Protein AF-X1G181-F1 (afdb_monomer)

Secondary structure (DSSP, 8-state):
------HHHHHHHHHHHHTT-------SS--HHHHHHHHHHHT-S------SSHHHHHHHHHHHHHHHH-GGG--

Structure (mmCIF, N/CA/C/O backbone):
data_AF-X1G181-F1
#
_entry.id   AF-X1G181-F1
#
loop_
_atom_site.group_PDB
_atom_site.id
_atom_site.type_symbol
_atom_site.label_atom_id
_atom_site.label_alt_id
_atom_site.label_comp_id
_atom_site.label_asym_id
_atom_site.label_entity_id
_atom_site.label_seq_id
_atom_site.pdbx_PDB_ins_code
_atom_site.Cartn_x
_atom_site.Cartn_y
_atom_site.Cartn_z
_atom_site.occupancy
_atom_site.B_iso_or_equiv
_atom_site.auth_seq_id
_atom_site.auth_comp_id
_atom_site.auth_asym_id
_atom_site.auth_atom_id
_atom_site.pdbx_PDB_model_num
ATOM 1 N N . GLN A 1 1 ? 7.134 -5.800 -8.173 1.00 69.50 1 GLN A N 1
ATOM 2 C CA . GLN A 1 1 ? 8.187 -6.825 -8.039 1.00 69.50 1 GLN A CA 1
ATOM 3 C C . GLN A 1 1 ? 9.510 -6.288 -8.581 1.00 69.50 1 GLN A C 1
ATOM 5 O O . GLN A 1 1 ? 9.477 -5.388 -9.412 1.00 69.50 1 GLN A O 1
ATOM 10 N N . GLY A 1 2 ? 10.651 -6.777 -8.092 1.00 73.00 2 GLY A N 1
ATOM 11 C CA . GLY A 1 2 ? 12.000 -6.324 -8.462 1.00 73.00 2 GLY A CA 1
ATOM 12 C C . GLY A 1 2 ? 12.542 -5.137 -7.658 1.00 73.00 2 GLY A C 1
ATOM 13 O O . GLY A 1 2 ? 13.583 -4.590 -8.016 1.00 73.00 2 GLY A O 1
ATOM 14 N N . ASP A 1 3 ? 11.858 -4.737 -6.583 1.00 75.12 3 ASP A N 1
ATOM 15 C CA . ASP A 1 3 ? 12.297 -3.673 -5.677 1.00 75.12 3 ASP A CA 1
ATOM 16 C C . ASP A 1 3 ? 12.476 -4.239 -4.267 1.00 75.12 3 ASP A C 1
ATOM 18 O O . ASP A 1 3 ? 11.506 -4.651 -3.626 1.00 75.12 3 ASP A O 1
ATOM 22 N N . LEU A 1 4 ? 13.730 -4.301 -3.818 1.00 82.75 4 LEU A N 1
ATOM 23 C CA . LEU A 1 4 ? 14.121 -4.860 -2.520 1.00 82.75 4 LEU A CA 1
ATOM 24 C C . LEU A 1 4 ? 14.395 -3.770 -1.476 1.00 82.75 4 LEU A C 1
ATOM 26 O O . LEU A 1 4 ? 14.821 -4.076 -0.365 1.00 82.75 4 LEU A O 1
ATOM 30 N N . HIS A 1 5 ? 14.183 -2.498 -1.824 1.00 87.69 5 HIS A N 1
ATOM 31 C CA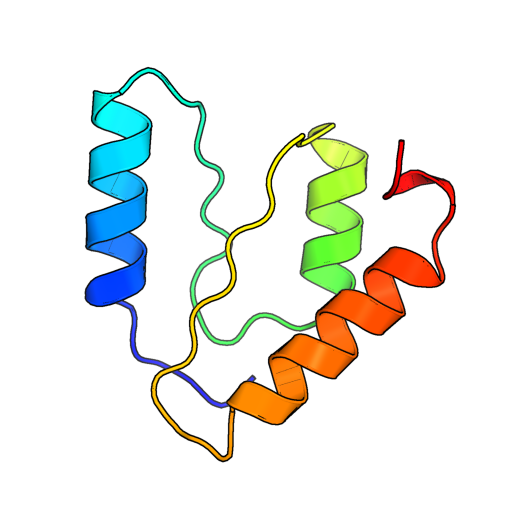 . HIS A 1 5 ? 14.447 -1.385 -0.923 1.00 87.69 5 HIS A CA 1
ATOM 32 C C . HIS A 1 5 ? 13.279 -1.215 0.050 1.00 87.69 5 HIS A C 1
ATOM 34 O O . HIS A 1 5 ? 12.151 -0.929 -0.345 1.00 87.69 5 HIS A O 1
ATOM 40 N N . ASP A 1 6 ? 13.552 -1.355 1.344 1.00 89.81 6 ASP A N 1
ATOM 41 C CA . ASP A 1 6 ? 12.526 -1.356 2.387 1.00 89.81 6 ASP A CA 1
ATOM 42 C C . ASP A 1 6 ? 12.699 -0.250 3.435 1.00 89.81 6 ASP A C 1
ATOM 44 O O . ASP A 1 6 ? 11.750 0.045 4.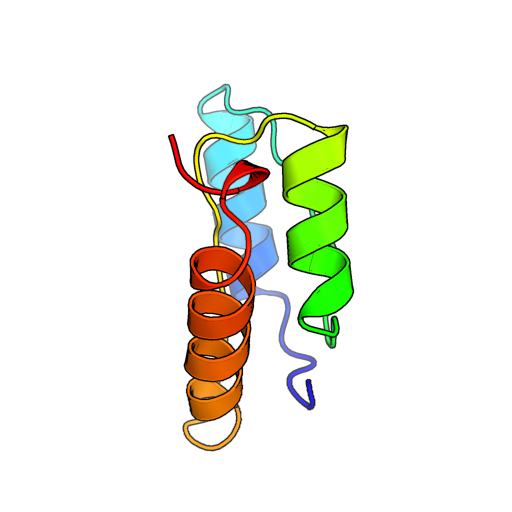155 1.00 89.81 6 ASP A O 1
ATOM 48 N N . ILE A 1 7 ? 13.861 0.408 3.506 1.00 92.56 7 ILE A N 1
ATOM 49 C CA . ILE A 1 7 ? 14.170 1.412 4.539 1.00 92.56 7 ILE A CA 1
ATOM 50 C C . ILE A 1 7 ? 13.117 2.530 4.569 1.00 92.56 7 ILE A C 1
ATOM 52 O O . ILE A 1 7 ? 12.566 2.839 5.626 1.00 92.56 7 ILE A O 1
ATOM 56 N N . GLY A 1 8 ? 12.803 3.115 3.407 1.00 91.88 8 GLY A N 1
ATOM 57 C CA . GLY A 1 8 ? 11.815 4.194 3.302 1.00 91.88 8 GLY A CA 1
ATOM 58 C C . GLY A 1 8 ? 10.402 3.734 3.673 1.00 91.88 8 GLY A C 1
ATOM 59 O O . GLY A 1 8 ? 9.723 4.391 4.462 1.00 91.88 8 GLY A O 1
ATOM 60 N N . LYS A 1 9 ? 9.990 2.561 3.171 1.00 91.94 9 LYS A N 1
ATOM 61 C CA . LYS A 1 9 ? 8.719 1.902 3.515 1.00 91.94 9 LYS A CA 1
ATOM 62 C C . LYS A 1 9 ? 8.596 1.680 5.021 1.00 91.94 9 LYS A C 1
ATOM 64 O O . LYS A 1 9 ? 7.582 2.037 5.614 1.00 91.94 9 LYS A O 1
ATOM 69 N N . ASN A 1 10 ? 9.628 1.115 5.640 1.00 93.94 10 ASN A N 1
ATOM 70 C CA . ASN A 1 10 ? 9.628 0.761 7.054 1.00 93.94 10 ASN A CA 1
ATOM 71 C C . ASN A 1 10 ? 9.582 2.017 7.930 1.00 93.94 10 ASN A C 1
ATOM 73 O O . ASN A 1 10 ? 8.841 2.039 8.910 1.00 93.94 10 ASN A O 1
ATOM 77 N N . LEU A 1 11 ? 10.301 3.083 7.558 1.00 95.69 11 LEU A N 1
ATOM 78 C CA . LEU A 1 11 ? 10.233 4.370 8.251 1.00 95.69 11 LEU A CA 1
ATOM 79 C C . LEU A 1 11 ? 8.811 4.943 8.234 1.00 95.69 11 LEU A C 1
ATOM 81 O O . LEU A 1 11 ? 8.261 5.240 9.293 1.00 95.69 11 LEU A O 1
ATOM 85 N N . VAL A 1 12 ? 8.190 5.038 7.056 1.00 95.12 12 VAL A N 1
ATOM 86 C CA . VAL A 1 12 ? 6.809 5.532 6.931 1.00 95.12 12 VAL A CA 1
ATOM 87 C C . VAL A 1 12 ? 5.834 4.625 7.688 1.00 95.12 12 VAL A C 1
ATOM 89 O O . VAL A 1 12 ? 4.967 5.118 8.407 1.00 95.12 12 VAL A O 1
ATOM 92 N N . GLY A 1 13 ? 6.009 3.304 7.608 1.00 95.88 13 GLY A N 1
ATOM 93 C CA . GLY A 1 13 ? 5.218 2.335 8.365 1.00 95.88 13 GLY A CA 1
ATOM 94 C C . GLY A 1 13 ? 5.327 2.531 9.880 1.00 95.88 13 GLY A C 1
ATOM 95 O O . GLY A 1 13 ? 4.313 2.494 10.576 1.00 95.88 13 GLY A O 1
ATOM 96 N N . MET A 1 14 ? 6.527 2.798 10.404 1.00 96.12 14 MET A N 1
ATOM 97 C CA . MET A 1 14 ? 6.734 3.129 11.818 1.00 96.12 14 MET A CA 1
ATOM 98 C C . MET A 1 14 ? 6.071 4.456 12.200 1.00 96.12 14 MET A C 1
ATOM 100 O O . MET A 1 14 ? 5.442 4.528 13.254 1.00 96.12 14 MET A O 1
ATOM 104 N N . MET A 1 15 ? 6.156 5.482 11.348 1.00 97.00 15 MET A N 1
ATOM 105 C CA . MET A 1 15 ? 5.503 6.775 11.591 1.00 97.00 15 MET A CA 1
ATOM 106 C C . MET A 1 15 ? 3.977 6.638 11.647 1.00 97.00 15 MET A C 1
ATOM 108 O O . MET A 1 15 ? 3.350 7.177 12.556 1.00 97.00 15 MET A O 1
ATOM 112 N N . LEU A 1 16 ? 3.382 5.869 10.732 1.00 96.12 16 LEU A N 1
ATOM 113 C CA . LEU A 1 16 ? 1.945 5.583 10.731 1.00 96.12 16 LEU A CA 1
ATOM 114 C C . LEU A 1 16 ? 1.520 4.817 11.991 1.00 96.12 16 LEU A C 1
ATOM 116 O O . LEU A 1 16 ? 0.554 5.209 12.643 1.00 96.12 16 LEU A O 1
ATOM 120 N N . LYS A 1 17 ? 2.275 3.783 12.390 1.00 95.81 17 LYS A N 1
ATOM 121 C CA . LYS A 1 17 ? 2.028 3.066 13.655 1.00 95.81 17 LYS A CA 1
ATOM 122 C C . LYS A 1 17 ? 2.115 4.003 14.864 1.00 95.81 17 LYS A C 1
ATOM 124 O O . LYS A 1 17 ? 1.243 3.962 15.726 1.00 95.81 17 LYS A O 1
ATOM 129 N N . GLY A 1 18 ? 3.118 4.882 14.907 1.00 96.50 18 GLY A N 1
ATOM 130 C CA . GLY A 1 18 ? 3.267 5.899 15.955 1.00 96.50 18 GLY A CA 1
ATOM 131 C C . GLY A 1 18 ? 2.126 6.922 15.981 1.00 96.50 18 GLY A C 1
ATOM 132 O O . GLY A 1 18 ? 1.765 7.411 17.047 1.00 96.50 18 GLY A O 1
ATOM 133 N N . GLY A 1 19 ? 1.513 7.195 14.827 1.00 96.56 19 GLY A N 1
ATOM 134 C CA . GLY A 1 19 ? 0.308 8.017 14.689 1.00 96.56 19 GLY A CA 1
ATOM 135 C C . GLY A 1 19 ? -1.004 7.305 15.040 1.00 96.56 19 GLY A C 1
ATOM 136 O O . GLY A 1 19 ? -2.065 7.895 14.861 1.00 96.56 19 GLY A O 1
ATOM 137 N N . GLY A 1 20 ? -0.959 6.053 15.510 1.00 95.44 20 GLY A N 1
ATOM 138 C CA . GLY A 1 20 ? -2.141 5.279 15.903 1.00 95.44 20 GLY A CA 1
ATOM 139 C C . GLY A 1 20 ? -2.810 4.494 14.770 1.00 95.44 20 GLY A C 1
ATOM 140 O O . GLY A 1 20 ? -3.878 3.923 14.981 1.00 95.44 20 GLY A O 1
ATOM 141 N N . PHE A 1 21 ? -2.206 4.429 13.579 1.00 95.31 21 PHE A N 1
ATOM 142 C CA . PHE A 1 21 ? -2.720 3.600 12.489 1.00 95.31 21 PHE A CA 1
ATOM 143 C C . PHE A 1 21 ? -2.337 2.130 12.688 1.00 95.31 21 PHE A C 1
ATOM 145 O O . PHE A 1 21 ? -1.194 1.801 13.016 1.00 95.31 21 PHE A O 1
ATOM 152 N N . GLN A 1 22 ? -3.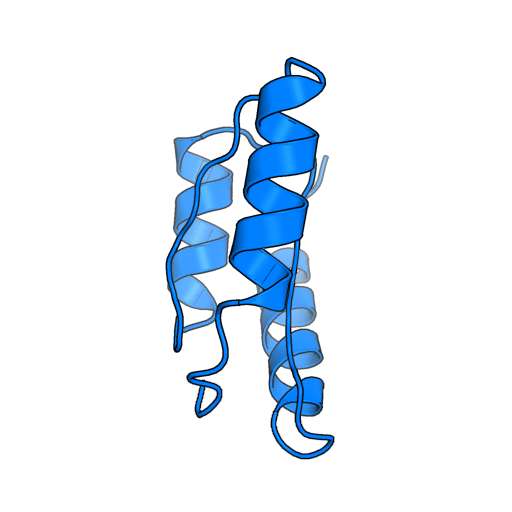268 1.222 12.393 1.00 94.19 22 GLN A N 1
ATOM 153 C CA . GLN A 1 22 ? -2.939 -0.187 12.211 1.00 94.19 22 GLN A CA 1
ATOM 154 C C . GLN A 1 22 ? -2.318 -0.372 10.823 1.00 94.19 22 GLN A C 1
ATOM 156 O O . GLN A 1 22 ? -2.973 -0.159 9.805 1.00 94.19 22 GLN A O 1
ATOM 161 N N . VAL A 1 23 ? -1.044 -0.758 10.784 1.00 94.75 23 VAL A N 1
ATOM 162 C CA . VAL A 1 23 ? -0.297 -0.944 9.533 1.00 94.75 23 VAL A CA 1
ATOM 163 C C . VAL A 1 23 ? -0.017 -2.422 9.317 1.00 94.75 23 VAL A C 1
ATOM 165 O O . VAL A 1 23 ? 0.651 -3.056 10.139 1.00 94.75 23 VAL A O 1
ATOM 168 N N . ILE A 1 24 ? -0.485 -2.932 8.181 1.00 94.12 24 ILE A N 1
ATOM 169 C CA . ILE A 1 24 ? -0.194 -4.273 7.678 1.00 94.12 24 ILE A CA 1
ATOM 170 C C . ILE A 1 24 ? 0.927 -4.128 6.651 1.00 94.12 24 ILE A C 1
ATOM 172 O O . ILE A 1 24 ? 0.728 -3.544 5.589 1.00 94.12 24 ILE A O 1
ATOM 176 N N . ASP A 1 25 ? 2.120 -4.610 6.995 1.00 93.81 25 ASP A N 1
ATOM 177 C CA . ASP A 1 25 ? 3.267 -4.606 6.087 1.00 93.81 25 ASP A CA 1
ATOM 178 C C . ASP A 1 25 ? 3.313 -5.938 5.338 1.00 93.81 25 ASP A C 1
ATOM 180 O O . ASP A 1 25 ? 3.475 -6.991 5.953 1.00 93.81 25 ASP A O 1
ATOM 184 N N . LEU A 1 26 ? 3.150 -5.884 4.016 1.00 92.12 26 LEU A N 1
ATOM 185 C CA . LEU A 1 26 ? 3.216 -7.065 3.155 1.00 92.12 26 LEU A CA 1
ATOM 186 C C . LEU A 1 26 ? 4.660 -7.468 2.824 1.00 92.12 26 LEU A C 1
ATOM 188 O O . LEU A 1 26 ? 4.867 -8.553 2.295 1.00 92.12 26 LEU A O 1
ATOM 192 N N . GLY A 1 27 ? 5.651 -6.632 3.151 1.00 90.88 27 GLY A N 1
ATOM 193 C CA . GLY A 1 27 ? 7.061 -6.863 2.857 1.00 90.88 27 GLY A CA 1
ATOM 194 C C . GLY A 1 27 ? 7.529 -6.164 1.580 1.00 90.88 27 GLY A C 1
ATOM 195 O O . GLY A 1 27 ? 7.039 -5.095 1.215 1.00 90.88 27 GLY A O 1
ATOM 196 N N . VAL A 1 28 ? 8.533 -6.751 0.930 1.00 90.00 28 VAL A N 1
ATOM 197 C CA . VAL A 1 28 ? 9.091 -6.296 -0.353 1.00 90.00 28 VAL A CA 1
ATOM 198 C C . VAL A 1 28 ? 8.867 -7.345 -1.431 1.00 90.00 28 VAL A C 1
ATOM 200 O O . VAL A 1 28 ? 8.639 -8.510 -1.124 1.00 90.00 28 VAL A O 1
ATOM 203 N N . ASP A 1 29 ? 8.941 -6.920 -2.691 1.00 87.31 29 ASP A N 1
ATOM 204 C CA . ASP A 1 29 ? 8.795 -7.800 -3.855 1.00 87.31 29 ASP A CA 1
ATOM 205 C C . ASP A 1 29 ? 7.467 -8.588 -3.924 1.00 87.31 29 ASP A C 1
ATOM 207 O O . ASP A 1 29 ? 7.405 -9.756 -4.300 1.00 87.31 29 ASP A O 1
ATOM 211 N N . ILE A 1 30 ? 6.368 -7.923 -3.566 1.00 88.75 30 ILE A N 1
ATOM 212 C CA . ILE A 1 30 ? 5.040 -8.539 -3.469 1.00 88.75 30 ILE A CA 1
ATOM 213 C C . ILE A 1 30 ? 4.284 -8.451 -4.810 1.00 88.75 30 ILE A C 1
ATOM 215 O O . ILE A 1 30 ? 4.287 -7.382 -5.433 1.00 88.75 30 ILE A O 1
ATOM 219 N N . PRO A 1 31 ? 3.640 -9.542 -5.279 1.00 90.12 31 PRO A N 1
ATOM 220 C CA . PRO A 1 31 ? 2.810 -9.526 -6.486 1.00 90.12 31 PRO A CA 1
ATOM 221 C C . PRO A 1 31 ? 1.468 -8.816 -6.248 1.00 90.12 31 PRO A C 1
ATOM 223 O O . PRO A 1 31 ? 0.968 -8.781 -5.123 1.00 90.12 31 PRO A O 1
ATOM 226 N N . ALA A 1 32 ? 0.849 -8.296 -7.313 1.00 90.62 32 ALA A N 1
ATOM 227 C CA . ALA A 1 32 ? -0.405 -7.537 -7.230 1.00 90.62 32 ALA A CA 1
ATOM 228 C C . ALA A 1 32 ? -1.547 -8.311 -6.542 1.00 90.62 32 ALA A C 1
ATOM 230 O O . ALA A 1 32 ? -2.236 -7.756 -5.687 1.00 90.62 32 ALA A O 1
ATOM 231 N N . ASP A 1 33 ? -1.675 -9.612 -6.811 1.00 91.06 33 ASP A N 1
ATOM 232 C CA . ASP A 1 33 ? -2.720 -10.464 -6.224 1.00 91.06 33 ASP A CA 1
ATOM 233 C C . ASP A 1 33 ? -2.679 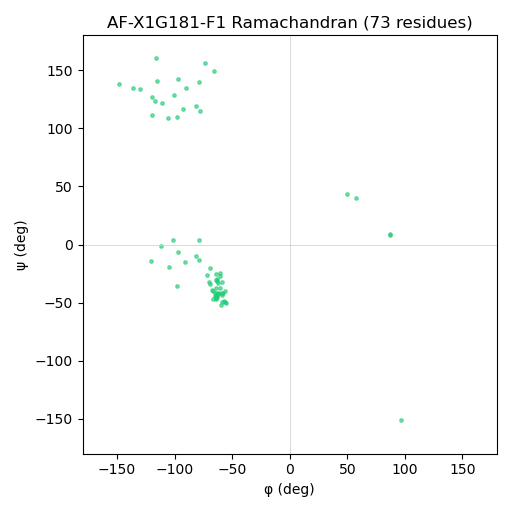-10.499 -4.691 1.00 91.06 33 A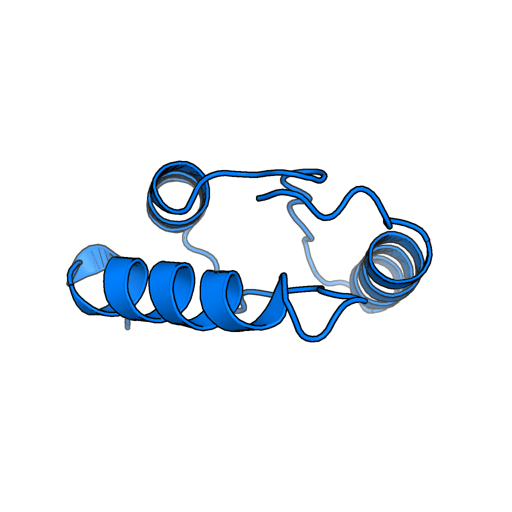SP A C 1
ATOM 235 O O . ASP A 1 33 ? -3.713 -10.593 -4.028 1.00 91.06 33 ASP A O 1
ATOM 239 N N . LYS A 1 34 ? -1.484 -10.383 -4.098 1.00 91.56 34 LYS A N 1
ATOM 240 C CA . LYS A 1 34 ? -1.330 -10.344 -2.639 1.00 91.56 34 LYS A CA 1
ATOM 241 C C . LYS A 1 34 ? -1.855 -9.046 -2.036 1.00 91.56 34 LYS A C 1
ATOM 243 O O . LYS A 1 34 ? -2.379 -9.083 -0.926 1.00 91.56 34 LYS A O 1
ATOM 248 N N . PHE A 1 35 ? -1.766 -7.929 -2.757 1.00 91.50 35 PHE A N 1
ATOM 249 C CA . PHE A 1 35 ? -2.390 -6.677 -2.327 1.00 91.50 35 PHE A CA 1
ATOM 250 C C . PHE A 1 35 ? -3.912 -6.799 -2.340 1.00 91.50 35 PHE A C 1
ATOM 252 O O . PHE A 1 35 ? -4.550 -6.461 -1.348 1.00 91.50 35 PHE A O 1
ATOM 259 N N . VAL A 1 36 ? -4.484 -7.346 -3.417 1.00 91.06 36 VAL A N 1
ATOM 260 C CA . VAL A 1 36 ? -5.933 -7.575 -3.541 1.00 91.06 36 VAL A CA 1
ATOM 261 C C . VAL A 1 36 ? -6.442 -8.458 -2.395 1.00 91.06 36 VAL A C 1
ATOM 263 O O . VAL A 1 36 ? -7.392 -8.087 -1.707 1.00 91.06 36 VAL A O 1
ATOM 266 N N . GLN A 1 37 ? -5.768 -9.581 -2.120 1.00 91.75 37 GLN A N 1
ATOM 267 C CA . GLN A 1 37 ? -6.108 -10.463 -0.994 1.00 91.75 37 GLN A CA 1
ATOM 268 C C . GLN A 1 37 ? -6.040 -9.736 0.352 1.00 91.75 37 GLN A C 1
ATOM 270 O O . GLN A 1 37 ? -6.998 -9.779 1.123 1.00 91.75 37 GLN A O 1
ATOM 275 N N . ALA A 1 38 ? -4.946 -9.017 0.618 1.00 91.81 38 ALA A N 1
ATOM 276 C CA . ALA A 1 38 ? -4.771 -8.303 1.877 1.00 91.81 38 ALA A CA 1
ATOM 277 C C . ALA A 1 38 ? -5.860 -7.245 2.105 1.00 91.81 38 ALA A C 1
ATOM 279 O O . ALA A 1 38 ? -6.323 -7.080 3.236 1.00 91.81 38 ALA A O 1
ATOM 280 N N . VAL A 1 39 ? -6.293 -6.556 1.044 1.00 91.75 39 VAL A N 1
ATOM 281 C CA . VAL A 1 39 ? -7.380 -5.573 1.113 1.00 91.75 39 VAL A CA 1
ATOM 282 C C . VAL A 1 39 ? -8.697 -6.242 1.494 1.00 91.75 39 VAL A C 1
ATOM 284 O O . VAL A 1 39 ? -9.357 -5.773 2.422 1.00 91.75 39 VAL A O 1
ATOM 287 N N . LYS A 1 40 ? -9.039 -7.362 0.844 1.00 89.25 40 LYS A N 1
ATOM 288 C CA . LYS A 1 40 ? -10.273 -8.114 1.117 1.00 89.25 40 LYS A CA 1
ATOM 289 C C . LYS A 1 40 ? -10.312 -8.697 2.527 1.00 89.25 40 LYS A C 1
ATOM 291 O O . LYS A 1 40 ? -11.322 -8.586 3.212 1.00 89.25 40 LYS A O 1
ATOM 296 N N . GLU A 1 41 ? -9.213 -9.298 2.974 1.00 91.50 41 GLU A N 1
ATOM 297 C CA . GLU A 1 41 ? -9.142 -9.959 4.282 1.00 91.50 41 GLU A CA 1
ATOM 298 C C . GLU A 1 41 ? -9.184 -8.964 5.448 1.00 91.50 41 GLU A C 1
ATOM 300 O O . GLU A 1 41 ? -9.749 -9.263 6.498 1.00 91.50 41 GLU A O 1
ATOM 305 N N . ASN A 1 42 ? -8.599 -7.775 5.271 1.00 89.38 42 ASN A N 1
ATOM 306 C CA . ASN A 1 42 ? -8.366 -6.844 6.376 1.00 89.38 42 ASN A CA 1
ATOM 307 C C . ASN A 1 42 ? -9.213 -5.564 6.309 1.00 89.38 42 ASN A C 1
ATOM 309 O O . ASN A 1 42 ? -9.103 -4.729 7.206 1.00 89.38 42 ASN A O 1
ATOM 313 N N . ASN A 1 43 ? -10.052 -5.391 5.279 1.00 86.12 43 ASN A N 1
ATOM 314 C CA . ASN A 1 43 ? -10.902 -4.206 5.083 1.00 86.12 43 ASN A CA 1
ATOM 315 C C . ASN A 1 43 ? -10.131 -2.876 5.211 1.00 86.12 43 ASN A C 1
ATOM 317 O O . ASN A 1 43 ? -10.580 -1.918 5.855 1.00 86.12 43 ASN A O 1
ATOM 321 N N . VAL A 1 44 ? -8.937 -2.821 4.617 1.00 87.81 44 VAL A N 1
ATOM 322 C CA . VAL A 1 44 ? -8.053 -1.653 4.723 1.00 87.81 44 VAL A CA 1
ATOM 323 C C . VAL A 1 44 ? -8.668 -0.425 4.047 1.00 87.81 44 VAL A C 1
ATOM 325 O O . VAL A 1 44 ? -9.414 -0.530 3.078 1.00 87.81 44 VAL A O 1
ATOM 328 N N . LYS A 1 45 ? -8.347 0.768 4.559 1.00 88.06 45 LYS A N 1
ATOM 329 C CA . LYS A 1 45 ? -8.828 2.052 4.007 1.00 88.06 45 LYS A CA 1
ATOM 330 C C . LYS A 1 45 ? -7.770 2.820 3.224 1.00 88.06 45 LYS A C 1
ATOM 332 O O . LYS A 1 45 ? -8.101 3.724 2.467 1.00 88.06 45 LYS A O 1
ATOM 337 N N . ILE A 1 46 ? -6.500 2.490 3.440 1.00 90.62 46 ILE A N 1
ATOM 338 C CA . ILE A 1 46 ? -5.351 3.162 2.838 1.00 90.62 46 ILE A CA 1
ATOM 339 C C . ILE A 1 46 ? -4.383 2.079 2.375 1.00 90.62 46 ILE A C 1
ATOM 341 O O . ILE A 1 46 ? -4.098 1.145 3.124 1.00 90.62 46 ILE A O 1
ATOM 345 N N . ILE A 1 47 ? -3.867 2.227 1.157 1.00 91.38 47 ILE A N 1
ATOM 346 C CA . ILE A 1 47 ? -2.841 1.354 0.584 1.00 91.38 47 ILE A CA 1
ATOM 347 C C . ILE A 1 47 ? -1.604 2.209 0.323 1.00 91.38 47 ILE A C 1
ATOM 349 O O . ILE A 1 47 ? -1.675 3.222 -0.371 1.00 91.38 47 ILE A O 1
ATOM 353 N N . GLY A 1 48 ? -0.473 1.808 0.901 1.00 92.12 48 GLY A N 1
ATOM 354 C CA . GLY A 1 48 ? 0.826 2.429 0.660 1.00 92.12 48 GLY A CA 1
ATOM 355 C C . GLY A 1 48 ? 1.640 1.60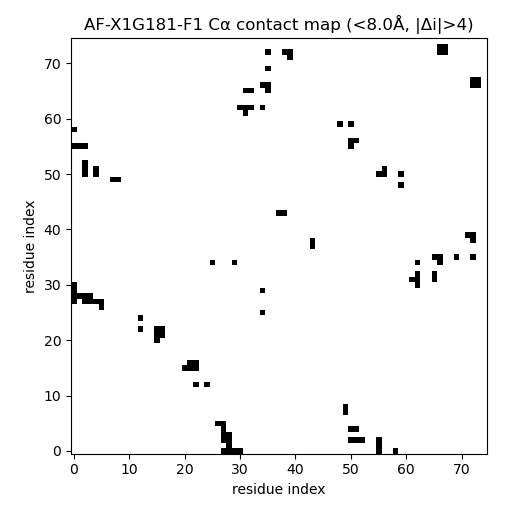1 -0.328 1.00 92.12 48 GLY A C 1
ATOM 356 O O . GLY A 1 48 ? 1.818 0.403 -0.122 1.00 92.12 48 GLY A O 1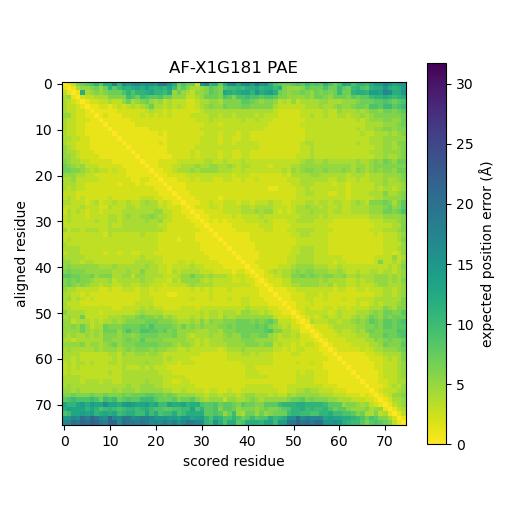
ATOM 357 N N . LEU A 1 49 ? 2.155 2.242 -1.377 1.00 92.12 49 LEU A N 1
ATOM 358 C CA . LEU A 1 49 ? 3.078 1.634 -2.335 1.00 92.12 49 LEU A CA 1
ATOM 359 C C . LEU A 1 49 ? 4.434 2.339 -2.249 1.00 92.12 49 LEU A C 1
ATOM 361 O O . LEU A 1 49 ? 4.497 3.560 -2.117 1.00 92.12 49 LEU A O 1
ATOM 365 N N . SER A 1 50 ? 5.518 1.571 -2.342 1.00 90.62 50 SER A N 1
ATOM 366 C CA . SER A 1 50 ? 6.889 2.085 -2.336 1.00 90.62 50 SER A CA 1
ATOM 367 C C . SER A 1 50 ? 7.667 1.498 -3.510 1.00 90.62 50 SER A C 1
ATOM 369 O O . SER A 1 50 ? 7.571 0.303 -3.777 1.00 90.62 50 SER A O 1
ATOM 371 N N . ALA A 1 51 ? 8.394 2.356 -4.223 1.00 89.56 51 ALA A N 1
ATOM 372 C CA . ALA A 1 51 ? 9.332 1.996 -5.278 1.00 89.56 51 ALA A CA 1
ATOM 373 C C . ALA A 1 51 ? 10.458 3.033 -5.284 1.00 89.56 51 ALA A C 1
ATOM 375 O O . ALA A 1 51 ? 10.191 4.229 -5.142 1.00 89.56 51 ALA A O 1
ATOM 376 N N . LEU A 1 52 ? 11.699 2.577 -5.442 1.00 88.00 52 LEU A N 1
ATOM 377 C CA . LEU A 1 52 ? 12.875 3.439 -5.548 1.00 88.00 52 LEU A CA 1
ATOM 378 C C . LEU A 1 52 ? 13.286 3.670 -7.008 1.00 88.00 52 LEU A C 1
ATOM 380 O O . LEU A 1 52 ? 13.747 4.756 -7.355 1.00 88.00 52 LEU A O 1
ATOM 384 N N . LEU A 1 53 ? 13.139 2.657 -7.865 1.00 87.62 53 LEU A N 1
ATOM 385 C CA . LEU A 1 53 ? 13.606 2.698 -9.250 1.00 87.62 53 LEU A CA 1
ATOM 386 C C . LEU A 1 53 ? 12.474 3.084 -10.208 1.00 87.62 53 LEU A C 1
ATOM 388 O O . LEU A 1 53 ? 11.351 2.601 -10.100 1.00 87.62 53 LEU A O 1
ATOM 392 N N . SER A 1 54 ? 12.776 3.877 -11.239 1.00 85.00 54 SER A N 1
ATOM 393 C CA . SER A 1 54 ? 11.786 4.215 -12.277 1.00 85.00 54 SER A CA 1
ATOM 394 C C . SER A 1 54 ? 11.257 2.980 -13.017 1.00 85.00 54 SER A C 1
ATOM 396 O O . SER A 1 54 ? 10.122 2.979 -13.484 1.00 85.00 54 SER A O 1
ATOM 398 N N . THR A 1 55 ? 12.054 1.911 -13.092 1.00 82.56 55 THR A N 1
ATOM 399 C CA . THR A 1 55 ? 11.659 0.623 -13.677 1.00 82.56 55 THR A CA 1
ATOM 400 C C . THR A 1 55 ? 10.666 -0.153 -12.815 1.00 82.56 55 THR A C 1
ATOM 402 O O . THR A 1 55 ? 9.895 -0.934 -13.357 1.00 82.56 55 THR A O 1
ATOM 405 N N . THR A 1 56 ? 10.651 0.056 -11.495 1.00 82.56 56 THR A N 1
ATOM 406 C CA . THR A 1 56 ? 9.721 -0.611 -10.569 1.00 82.56 56 THR A CA 1
ATOM 407 C C . THR A 1 56 ? 8.438 0.200 -10.358 1.00 82.56 56 THR A C 1
ATOM 409 O O . THR A 1 56 ? 7.422 -0.355 -9.937 1.00 82.56 56 THR A O 1
ATOM 412 N N . MET A 1 57 ? 8.424 1.482 -10.748 1.00 84.94 57 MET A N 1
ATOM 413 C CA . MET A 1 57 ? 7.227 2.334 -10.719 1.00 84.94 57 MET A CA 1
ATOM 414 C C . MET A 1 57 ? 6.102 1.848 -11.646 1.00 84.94 57 MET A C 1
ATOM 416 O O . MET A 1 57 ? 4.933 2.031 -11.313 1.00 84.94 57 MET A O 1
ATOM 420 N N . SER A 1 58 ? 6.402 1.205 -12.781 1.00 85.44 58 SER A N 1
ATOM 421 C CA . SER A 1 58 ? 5.358 0.622 -13.646 1.00 85.44 58 SER A CA 1
ATOM 422 C C . SER A 1 58 ? 4.563 -0.473 -12.928 1.00 85.44 58 SER A C 1
ATOM 424 O O . SER A 1 58 ? 3.351 -0.557 -13.110 1.00 85.44 58 SER A O 1
ATOM 426 N N . GLY A 1 59 ? 5.207 -1.229 -12.033 1.00 85.81 59 GLY A N 1
ATOM 427 C CA . GLY A 1 59 ? 4.542 -2.234 -11.204 1.00 85.81 59 GLY A CA 1
ATOM 428 C C . GLY A 1 59 ? 3.513 -1.641 -10.235 1.00 85.81 59 GLY A C 1
ATOM 429 O O . GLY A 1 59 ? 2.539 -2.304 -9.895 1.00 85.81 59 GLY A O 1
ATOM 430 N N . MET A 1 60 ? 3.652 -0.370 -9.832 1.00 89.69 60 MET A N 1
ATOM 431 C CA . MET A 1 60 ? 2.608 0.304 -9.047 1.00 89.69 60 MET A CA 1
ATOM 432 C C . MET A 1 60 ? 1.314 0.451 -9.847 1.00 89.69 60 MET A C 1
ATOM 434 O O . MET A 1 60 ? 0.231 0.301 -9.285 1.00 89.69 60 MET A O 1
ATOM 438 N N . LYS A 1 61 ? 1.414 0.723 -11.155 1.00 89.69 61 LYS A N 1
ATOM 439 C CA . LYS A 1 61 ? 0.242 0.828 -12.027 1.00 89.69 61 LYS A CA 1
ATOM 440 C C . LYS A 1 61 ? -0.486 -0.510 -12.123 1.00 89.69 61 LYS A C 1
ATOM 442 O O . LYS A 1 61 ? -1.700 -0.530 -11.983 1.00 89.69 61 LYS A O 1
ATOM 447 N N . GLU A 1 62 ? 0.249 -1.609 -12.279 1.00 90.69 62 GLU A N 1
ATOM 448 C CA . GLU A 1 62 ? -0.328 -2.960 -12.311 1.00 90.69 62 GLU A CA 1
ATOM 449 C C . GLU A 1 62 ? -1.106 -3.277 -11.027 1.00 90.69 62 GLU A C 1
ATOM 451 O O . GLU A 1 62 ? -2.217 -3.794 -11.095 1.00 90.69 62 GLU A O 1
ATOM 456 N N . ILE A 1 63 ? -0.571 -2.900 -9.859 1.00 91.19 63 ILE A N 1
ATOM 457 C CA . ILE A 1 63 ? -1.264 -3.072 -8.573 1.00 91.19 63 ILE A CA 1
ATOM 458 C C . ILE A 1 63 ? -2.544 -2.229 -8.524 1.00 91.19 63 ILE A C 1
ATOM 460 O O . ILE A 1 63 ? -3.593 -2.724 -8.122 1.00 91.19 63 ILE A O 1
ATOM 464 N N . ILE A 1 64 ? -2.477 -0.963 -8.943 1.00 90.75 64 ILE A N 1
ATOM 465 C CA . ILE A 1 64 ? -3.644 -0.070 -8.967 1.00 90.75 64 ILE A CA 1
ATOM 466 C C . ILE A 1 64 ? -4.725 -0.604 -9.912 1.00 90.75 64 ILE A C 1
ATOM 468 O O . ILE A 1 64 ? -5.904 -0.571 -9.564 1.00 90.75 64 ILE A O 1
ATOM 472 N N . ASP A 1 65 ? -4.340 -1.087 -11.091 1.00 92.12 65 ASP A N 1
ATOM 473 C CA . ASP A 1 65 ? -5.268 -1.630 -12.081 1.00 92.12 65 ASP A CA 1
ATOM 474 C C . ASP A 1 65 ? -5.898 -2.942 -11.580 1.00 92.12 65 ASP A C 1
ATOM 476 O O . ASP A 1 65 ? -7.106 -3.125 -11.724 1.00 92.12 65 ASP A O 1
ATOM 480 N N . ALA A 1 66 ? -5.126 -3.805 -10.906 1.00 90.94 66 ALA A N 1
ATOM 481 C CA . ALA A 1 66 ? -5.629 -5.028 -10.277 1.00 90.94 66 ALA A CA 1
ATOM 482 C C . ALA A 1 66 ? -6.639 -4.742 -9.154 1.00 90.94 66 ALA A C 1
ATOM 484 O O . ALA A 1 66 ? -7.674 -5.399 -9.080 1.00 90.94 66 ALA A O 1
ATOM 485 N N . LEU A 1 67 ? -6.380 -3.732 -8.317 1.00 89.94 67 LEU A N 1
ATOM 486 C CA . LEU A 1 67 ? -7.336 -3.277 -7.303 1.00 89.94 67 LEU A CA 1
ATOM 487 C C . LEU A 1 67 ? -8.598 -2.705 -7.967 1.00 89.94 67 LEU A C 1
ATOM 489 O O . LEU A 1 67 ? -9.713 -3.072 -7.632 1.00 89.94 67 LEU A O 1
ATOM 493 N N . LYS A 1 68 ? -8.459 -1.863 -8.995 1.00 88.69 68 LYS A N 1
ATOM 494 C CA . LYS A 1 68 ? -9.623 -1.295 -9.699 1.00 88.69 68 LYS A CA 1
ATOM 495 C C . LYS A 1 68 ? -10.489 -2.318 -10.418 1.00 88.69 68 LYS A C 1
ATOM 497 O O . LYS A 1 68 ? -11.684 -2.083 -10.577 1.00 88.69 68 LYS A O 1
ATOM 502 N N . ALA A 1 69 ? -9.897 -3.410 -10.886 1.00 89.69 69 ALA A N 1
ATOM 503 C CA . ALA A 1 69 ? -10.633 -4.488 -11.528 1.00 89.69 69 ALA A CA 1
ATOM 504 C C . ALA A 1 69 ? -11.526 -5.257 -10.540 1.00 89.69 69 ALA A C 1
ATOM 506 O O . ALA A 1 69 ? -12.474 -5.911 -10.973 1.00 89.69 69 ALA A O 1
ATOM 507 N N . ASP A 1 70 ? -11.239 -5.175 -9.238 1.00 83.88 70 ASP A N 1
ATOM 508 C CA . ASP A 1 70 ? -11.945 -5.911 -8.200 1.00 83.88 70 ASP A CA 1
ATOM 509 C C . ASP A 1 70 ? -12.893 -4.991 -7.397 1.00 83.88 70 ASP A C 1
ATOM 511 O O . ASP A 1 70 ? -12.421 -4.164 -6.604 1.00 83.88 70 ASP A O 1
ATOM 515 N N . PRO A 1 71 ? -14.228 -5.132 -7.561 1.00 75.56 71 PRO A N 1
ATOM 516 C CA . PRO A 1 71 ? -15.216 -4.253 -6.932 1.00 75.56 71 PRO A CA 1
ATOM 517 C C . PRO A 1 71 ? -15.167 -4.267 -5.403 1.00 75.56 71 PRO A C 1
ATOM 519 O O . PRO A 1 71 ? -15.571 -3.294 -4.781 1.00 75.56 71 PRO A O 1
ATOM 522 N N . ASP A 1 72 ? -14.673 -5.348 -4.793 1.00 76.81 72 ASP A N 1
ATOM 523 C CA . ASP A 1 72 ? -14.637 -5.491 -3.334 1.00 76.81 72 ASP A CA 1
ATOM 524 C C . ASP A 1 72 ? -13.485 -4.703 -2.692 1.00 76.81 72 ASP A C 1
ATOM 526 O O . ASP A 1 72 ? -13.427 -4.560 -1.470 1.00 76.81 72 ASP A O 1
ATOM 530 N N . THR A 1 73 ? -12.523 -4.235 -3.493 1.00 76.56 73 THR A N 1
ATOM 531 C CA . THR A 1 73 ? -11.316 -3.562 -2.986 1.00 76.56 73 THR A CA 1
ATOM 532 C C . THR A 1 73 ? -11.402 -2.037 -3.001 1.00 76.56 73 THR A C 1
ATOM 534 O O . THR A 1 73 ? -10.522 -1.368 -2.454 1.00 76.56 73 THR A O 1
ATOM 537 N N . LEU A 1 74 ? -12.470 -1.482 -3.577 1.00 64.25 74 LEU A N 1
ATOM 538 C CA . LEU A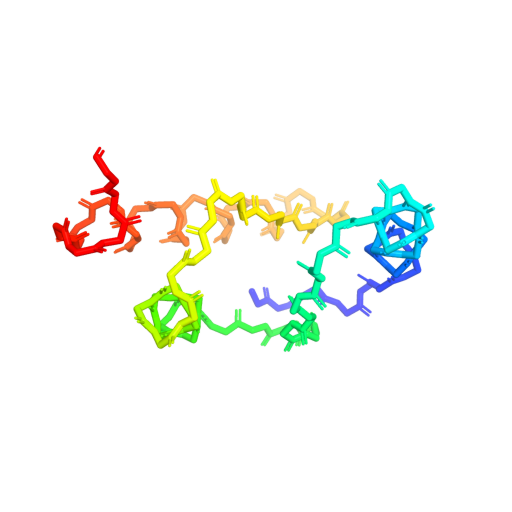 1 74 ? -12.762 -0.053 -3.593 1.00 64.25 74 LEU A CA 1
ATOM 539 C C . LEU A 1 74 ? -14.104 0.204 -2.890 1.00 64.25 74 LEU A C 1
ATOM 541 O O . LEU A 1 74 ? -15.092 -0.431 -3.249 1.00 64.25 74 LEU A O 1
ATOM 545 N N . PRO A 1 75 ? -14.160 1.105 -1.894 1.00 54.59 75 PRO A N 1
ATOM 546 C CA . PRO A 1 75 ? -15.429 1.609 -1.380 1.00 54.59 75 PRO A CA 1
ATOM 547 C C . PRO A 1 75 ? -16.160 2.501 -2.394 1.00 54.59 75 PRO A C 1
ATOM 549 O O . PRO A 1 75 ? -15.485 3.124 -3.249 1.00 54.59 75 PRO A O 1
#

Mean predicted aligned error: 4.03 Å

Foldseek 3Di:
DPAQDCPVVVVVQVVCVVVVDDDDDPHPPDALVVVLVCCLVPVDDDDDDDDDDPVCVVRVVVNVVSLVVDPSNHD

Solvent-accessible surface area (backbone atoms only — not comparable to full-atom values): 4791 Å² total; per-residue (Å²): 79,90,44,84,83,48,69,68,54,50,51,53,48,49,52,41,42,75,71,72,45,89,75,86,82,87,78,64,55,59,56,51,69,58,53,49,50,51,33,60,77,63,68,61,92,77,87,89,85,83,67,90,48,81,81,34,46,59,46,53,52,54,34,52,51,57,36,70,74,36,74,83,65,54,137

Nearest PDB structures (foldseek):
  1y80-assembly1_A  TM=9.886E-01  e=6.500E-05  Neomoorella thermoacetica

Sequence (7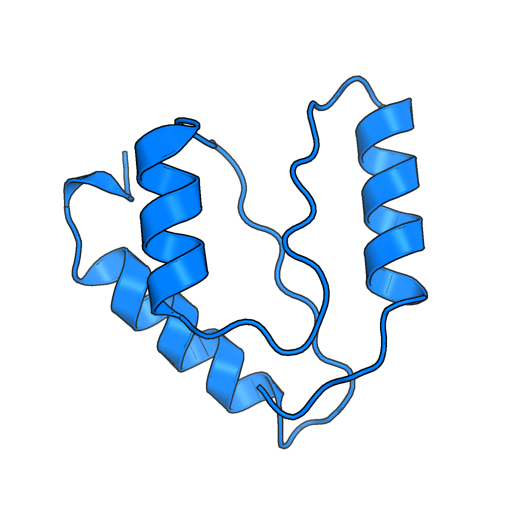5 aa):
QGDLHDIGKNLVGMMLKGGGFQVIDLGVDIPADKFVQAVKENNVKIIGLSALLSTTMSGMKEIIDALKADPDTLP

pLDDT: mean 88.62, std 7.44, range [54.59, 97.0]

Organism: NCBI:txid412755

InterPro domains:
  IPR006158 Cobalamin (vitamin B12)-binding domain [PF02310] (2-69)
  IPR006158 Cobalamin (vitamin B12)-binding domain [PS51332] (1-75)
  IPR036724 Cobalamin-binding domain superfamily [SSF52242] (2-69)
  IPR050554 Methionine Synthase/Corrinoid [PTHR45833] (1-68)

Radius of gyration: 12.41 Å; Cα contacts (8 Å, |Δi|>4): 58; chains: 1; bounding box: 30×18×30 Å